Protein AF-A0A5B6VSG5-F1 (afdb_monomer_lite)

Foldseek 3Di:
DVLVVLVVVLQVVLPDDDDDDDDPDDDDPDPVSHPVSLVVVLVVLVCVLQPLVLQDDDLVVQPCRVVQVVVDPPLDARPVLVVVQVVQCVQVVHHDDSVCSRLSNLLSSLLVCLVPDDLVPDDSVNLSNLSNSQSNCVVVVSHGVSSVVSSVSSSSSNSSCVSVVVVPPDD

pLDDT: mean 79.69, std 22.35, range [28.72, 97.94]

Organism: NCBI:txid47621

Radius of gyration: 19.87 Å; chains: 1; bounding box: 56×29×55 Å

Structure (mmCIF, N/CA/C/O backbone):
data_AF-A0A5B6VSG5-F1
#
_entry.id   AF-A0A5B6VSG5-F1
#
loop_
_atom_site.group_PDB
_atom_site.id
_atom_site.type_symbol
_atom_site.label_atom_id
_atom_site.label_alt_id
_atom_site.label_comp_id
_atom_site.label_asym_id
_atom_site.label_entity_id
_atom_site.label_seq_id
_atom_site.pdbx_PDB_ins_code
_atom_site.Cartn_x
_atom_site.Cartn_y
_atom_site.Cartn_z
_atom_site.occupancy
_atom_site.B_iso_or_equiv
_atom_site.auth_seq_id
_atom_site.auth_comp_id
_atom_site.auth_asym_id
_atom_site.auth_atom_id
_atom_site.pdbx_PDB_model_num
ATOM 1 N N . MET A 1 1 ? -6.405 9.229 -18.692 1.00 37.41 1 MET A N 1
ATOM 2 C CA . MET A 1 1 ? -5.949 9.365 -20.096 1.00 37.41 1 MET A CA 1
ATOM 3 C C . MET A 1 1 ? -4.435 9.579 -20.203 1.00 37.41 1 MET A C 1
ATOM 5 O O . MET A 1 1 ? -3.809 8.868 -20.971 1.00 37.41 1 MET A O 1
ATOM 9 N N . GLN A 1 2 ? -3.830 10.438 -19.371 1.00 31.77 2 GLN A N 1
ATOM 10 C CA . GLN A 1 2 ? -2.386 10.760 -19.364 1.00 31.77 2 GLN A CA 1
ATOM 11 C C . GLN A 1 2 ? -1.417 9.553 -19.227 1.00 31.77 2 GLN A C 1
ATOM 13 O O . GLN A 1 2 ? -0.436 9.480 -19.953 1.00 31.77 2 GLN A O 1
ATOM 18 N N . LEU A 1 3 ? -1.709 8.538 -18.399 1.00 33.41 3 LEU A N 1
ATOM 19 C CA . LEU A 1 3 ? -0.809 7.372 -18.225 1.00 33.41 3 LEU A CA 1
ATOM 20 C C . LEU A 1 3 ? -0.711 6.433 -19.441 1.00 33.41 3 LEU A C 1
ATOM 22 O O . LEU A 1 3 ? 0.342 5.847 -19.680 1.00 33.41 3 LEU A O 1
ATOM 26 N N . ARG A 1 4 ? -1.788 6.290 -20.229 1.00 33.38 4 ARG A N 1
ATOM 27 C CA . ARG A 1 4 ? -1.746 5.498 -21.475 1.00 33.38 4 ARG A CA 1
ATOM 28 C C . ARG A 1 4 ? -0.888 6.191 -22.534 1.00 33.38 4 ARG A C 1
ATOM 30 O O . ARG A 1 4 ? -0.233 5.517 -23.318 1.00 33.38 4 ARG A O 1
ATOM 37 N N . VAL A 1 5 ? -0.865 7.525 -22.504 1.00 37.59 5 VAL A N 1
ATOM 38 C CA . VAL A 1 5 ? -0.043 8.358 -23.384 1.00 37.59 5 VAL A CA 1
ATOM 39 C C . VAL A 1 5 ? 1.436 8.225 -23.018 1.00 37.59 5 VAL A C 1
ATOM 41 O O . VAL A 1 5 ? 2.242 8.048 -23.918 1.00 37.59 5 VAL A O 1
ATOM 44 N N . SER A 1 6 ? 1.801 8.188 -21.730 1.00 42.59 6 SER A N 1
ATOM 45 C CA . SER A 1 6 ? 3.200 8.000 -21.303 1.00 42.59 6 SER A CA 1
ATOM 46 C C . SER A 1 6 ? 3.782 6.642 -21.704 1.00 42.59 6 SER A C 1
ATOM 48 O O . SER A 1 6 ? 4.914 6.588 -22.176 1.00 42.59 6 SER A O 1
ATOM 50 N N . LEU A 1 7 ? 3.009 5.554 -21.575 1.00 41.22 7 LEU A N 1
ATOM 51 C CA . LEU A 1 7 ? 3.447 4.230 -22.028 1.00 41.22 7 LEU A CA 1
ATOM 52 C C . LEU A 1 7 ? 3.552 4.183 -23.560 1.00 41.22 7 LEU A C 1
ATOM 54 O O . LEU A 1 7 ? 4.542 3.697 -24.092 1.00 41.22 7 LEU A O 1
ATOM 58 N N . ALA A 1 8 ? 2.569 4.748 -24.271 1.00 43.34 8 ALA A N 1
ATOM 59 C CA . ALA A 1 8 ? 2.593 4.853 -25.729 1.00 43.34 8 ALA A CA 1
ATOM 60 C C . ALA A 1 8 ? 3.755 5.721 -26.247 1.00 43.34 8 ALA A C 1
ATOM 62 O O . ALA A 1 8 ? 4.329 5.386 -27.276 1.00 43.34 8 ALA A O 1
ATOM 63 N N . LEU A 1 9 ? 4.140 6.789 -25.538 1.00 40.25 9 LEU A N 1
ATOM 64 C CA . LEU A 1 9 ? 5.314 7.605 -25.864 1.00 40.25 9 LEU A CA 1
ATOM 65 C C . LEU A 1 9 ? 6.622 6.845 -25.634 1.00 40.25 9 LEU A C 1
ATOM 67 O O . LEU A 1 9 ? 7.487 6.910 -26.497 1.00 40.25 9 LEU A O 1
ATOM 71 N N . LEU A 1 10 ? 6.730 6.081 -24.540 1.00 43.97 10 LEU A N 1
ATOM 72 C CA . LEU A 1 10 ? 7.844 5.153 -24.287 1.00 43.97 10 LEU A CA 1
ATOM 73 C C . LEU A 1 10 ? 7.996 4.113 -25.409 1.00 43.97 10 LEU A C 1
ATOM 75 O O . LEU A 1 10 ? 9.112 3.786 -25.805 1.00 43.97 10 LEU A O 1
ATOM 79 N N . PHE A 1 11 ? 6.875 3.623 -25.949 1.00 41.81 11 PHE A N 1
ATOM 80 C CA . PHE A 1 11 ? 6.881 2.719 -27.101 1.00 41.81 11 PHE A CA 1
ATOM 81 C C . PHE A 1 11 ? 7.234 3.431 -28.415 1.00 41.81 11 PHE A C 1
ATOM 83 O O . PHE A 1 11 ? 7.877 2.828 -29.265 1.00 41.81 11 PHE A O 1
ATOM 90 N N . LYS A 1 12 ? 6.864 4.708 -28.580 1.00 41.41 12 LYS A N 1
ATOM 91 C CA . LYS A 1 12 ? 7.132 5.486 -29.801 1.00 41.41 12 LYS A CA 1
ATOM 92 C C . LYS A 1 12 ? 8.587 5.964 -29.909 1.00 41.41 12 LYS A C 1
ATOM 94 O O . LYS A 1 12 ? 9.058 6.201 -31.013 1.00 41.41 12 LYS A O 1
ATOM 99 N N . THR A 1 13 ? 9.304 6.107 -28.792 1.00 39.84 13 THR A N 1
ATOM 100 C CA . THR A 1 13 ? 10.720 6.525 -28.776 1.00 39.84 13 THR A CA 1
ATOM 101 C C . THR A 1 13 ? 11.726 5.373 -28.883 1.00 39.84 13 THR A C 1
ATOM 103 O O . THR A 1 13 ? 12.890 5.639 -29.165 1.00 39.84 13 THR A O 1
ATOM 106 N N . CYS A 1 14 ? 11.316 4.107 -28.718 1.00 43.16 14 CYS A N 1
ATOM 107 C CA . CYS A 1 14 ? 12.212 2.943 -28.855 1.00 43.16 14 CYS A CA 1
ATOM 108 C C . CYS A 1 14 ? 12.575 2.574 -30.309 1.00 43.16 14 CYS A C 1
ATOM 110 O O . CYS A 1 14 ? 13.456 1.744 -30.513 1.00 43.16 14 CYS A O 1
ATOM 112 N N . GLU A 1 15 ? 11.944 3.178 -31.322 1.00 41.12 15 GLU A N 1
ATOM 113 C CA . GLU A 1 15 ? 12.208 2.874 -32.742 1.00 41.12 15 GLU A CA 1
ATOM 114 C C . GLU A 1 15 ? 13.452 3.569 -33.339 1.00 41.12 15 GLU A C 1
ATOM 116 O O . GLU A 1 15 ? 13.721 3.410 -34.528 1.00 41.12 15 GLU A O 1
ATOM 121 N N . GLN A 1 16 ? 14.256 4.309 -32.561 1.00 43.09 16 GLN A N 1
ATOM 122 C CA . GLN A 1 16 ? 15.483 4.941 -33.074 1.00 43.09 16 GLN A CA 1
ATOM 123 C C . GLN A 1 16 ? 16.769 4.292 -32.523 1.00 43.09 16 GLN A C 1
ATOM 125 O O . GLN A 1 16 ? 16.974 4.164 -31.320 1.00 43.09 16 GLN A O 1
ATOM 130 N N . GLN A 1 17 ? 17.597 3.855 -33.480 1.00 48.22 17 GLN A N 1
ATOM 131 C CA . GLN A 1 17 ? 18.809 3.019 -33.435 1.00 48.22 17 GLN A CA 1
ATOM 132 C C . GLN A 1 17 ? 19.959 3.562 -32.560 1.00 48.22 17 GLN A C 1
ATOM 134 O O . GLN A 1 17 ? 19.948 4.737 -32.235 1.00 48.22 17 GLN A O 1
ATOM 139 N N . TYR A 1 18 ? 20.972 2.728 -32.243 1.00 37.22 18 TYR A N 1
ATOM 140 C CA . TYR A 1 18 ? 22.399 2.905 -32.628 1.00 37.22 18 TYR A CA 1
ATOM 141 C C . TYR A 1 18 ? 23.263 1.687 -32.202 1.00 37.22 18 TYR A C 1
ATOM 143 O O . TYR A 1 18 ? 23.274 1.289 -31.039 1.00 37.22 18 TYR A O 1
ATOM 151 N N . LEU A 1 19 ? 24.021 1.118 -33.152 1.00 31.48 19 LEU A N 1
ATOM 152 C CA . LEU A 1 19 ? 25.120 0.159 -32.933 1.00 31.48 19 LEU A CA 1
ATOM 153 C C . LEU A 1 19 ? 26.388 0.912 -32.486 1.00 31.48 19 LEU A C 1
ATOM 155 O O . LEU A 1 19 ? 26.715 1.942 -33.072 1.00 31.48 19 LEU A O 1
ATOM 159 N N . ILE A 1 20 ? 27.133 0.392 -31.501 1.00 34.03 20 ILE A N 1
ATOM 160 C CA . ILE A 1 20 ? 28.449 0.926 -31.093 1.00 34.03 20 ILE A CA 1
ATOM 161 C C . ILE A 1 20 ? 29.498 -0.190 -31.207 1.00 34.03 20 ILE A C 1
ATOM 163 O O . ILE A 1 20 ? 29.315 -1.272 -30.651 1.00 34.03 20 ILE A O 1
ATOM 167 N N . TYR A 1 21 ? 30.592 0.072 -31.927 1.00 28.72 21 TYR A N 1
ATOM 168 C CA . TYR A 1 21 ? 31.715 -0.851 -32.141 1.00 28.72 21 TYR A CA 1
ATOM 169 C C . TYR A 1 21 ? 32.806 -0.653 -31.076 1.00 28.72 21 TYR A C 1
ATOM 171 O O . TYR A 1 21 ? 33.200 0.483 -30.816 1.00 28.72 21 TYR A O 1
ATOM 179 N N . THR A 1 22 ? 33.333 -1.738 -30.490 1.00 3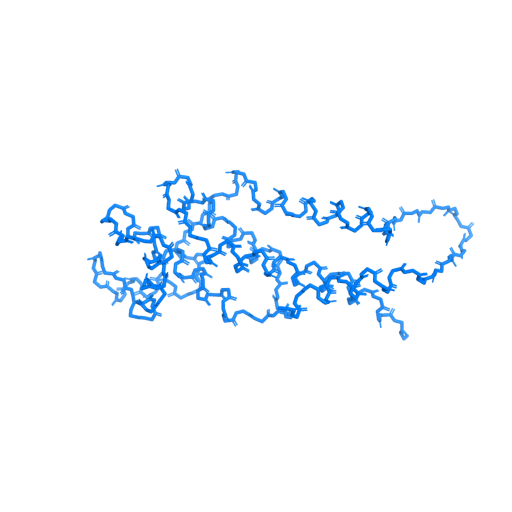6.91 22 THR A N 1
ATOM 180 C CA . THR A 1 22 ? 34.568 -1.701 -29.676 1.00 36.91 22 THR A CA 1
ATOM 181 C C . THR A 1 22 ? 35.474 -2.912 -29.959 1.00 36.91 22 THR A C 1
ATOM 183 O O . THR A 1 22 ? 34.969 -3.948 -30.396 1.00 36.91 22 THR A O 1
ATOM 186 N N . PRO A 1 23 ? 36.801 -2.814 -29.718 1.00 35.78 23 PRO A N 1
ATOM 187 C CA . PRO A 1 23 ? 37.791 -3.751 -30.270 1.00 35.78 23 PRO A CA 1
ATOM 188 C C . PRO A 1 23 ? 37.850 -5.147 -29.627 1.00 35.78 23 PRO A C 1
ATOM 190 O O . PRO A 1 23 ? 38.554 -6.005 -30.143 1.00 35.78 23 PRO A O 1
ATOM 193 N N . ASN A 1 24 ? 37.137 -5.399 -28.522 1.00 35.06 24 ASN A N 1
ATOM 194 C CA . ASN A 1 24 ? 37.339 -6.594 -27.682 1.00 35.06 24 ASN A CA 1
ATOM 195 C C . ASN A 1 24 ? 36.112 -7.524 -27.585 1.00 35.06 24 ASN A C 1
ATOM 197 O O . ASN A 1 24 ? 35.919 -8.209 -26.581 1.00 35.06 24 ASN A O 1
ATOM 201 N N . GLY A 1 25 ? 35.303 -7.586 -28.644 1.00 36.25 25 GLY A N 1
ATOM 202 C CA . GLY A 1 25 ? 34.215 -8.559 -28.772 1.00 36.25 25 GLY A CA 1
ATOM 203 C C . GLY A 1 25 ? 32.865 -8.097 -28.212 1.00 36.25 25 GLY A C 1
ATOM 204 O O . GLY A 1 25 ? 32.769 -7.224 -27.349 1.00 36.25 25 GLY A O 1
ATOM 205 N N . PHE A 1 26 ? 31.796 -8.689 -28.751 1.00 40.12 26 PHE A N 1
ATOM 206 C CA . PHE A 1 26 ? 30.406 -8.395 -28.399 1.00 40.12 26 PHE A CA 1
ATOM 207 C C . PHE A 1 26 ? 30.132 -8.718 -26.922 1.00 40.12 26 PHE A C 1
ATOM 209 O O . PHE A 1 26 ? 29.988 -9.879 -26.545 1.00 40.12 26 PHE A O 1
ATOM 216 N N . LYS A 1 27 ? 29.981 -7.690 -26.082 1.00 34.38 27 LYS A N 1
ATOM 217 C CA . LYS A 1 27 ? 29.230 -7.806 -24.828 1.00 34.38 27 LYS A CA 1
ATOM 218 C C . LYS A 1 27 ? 27.901 -7.095 -24.991 1.00 34.38 27 LYS A C 1
ATOM 220 O O . LYS A 1 27 ? 27.827 -5.871 -24.940 1.00 34.38 27 LYS A O 1
ATOM 225 N N . PHE A 1 28 ? 26.841 -7.875 -25.143 1.00 37.09 28 PHE A N 1
ATOM 226 C CA . PHE A 1 28 ? 25.507 -7.364 -24.909 1.00 37.09 28 PHE A CA 1
ATOM 227 C C . PHE A 1 28 ? 25.231 -7.366 -23.402 1.00 37.09 28 PHE A C 1
ATOM 229 O O . PHE A 1 28 ? 24.951 -8.406 -22.818 1.00 37.09 28 PHE A O 1
ATOM 236 N N . ALA A 1 29 ? 25.218 -6.195 -22.772 1.00 46.03 29 ALA A N 1
ATOM 237 C CA . ALA A 1 29 ? 24.152 -5.949 -21.809 1.00 46.03 29 ALA A CA 1
ATOM 238 C C . ALA A 1 29 ? 22.952 -5.512 -22.657 1.00 46.03 29 ALA A C 1
ATOM 240 O O . ALA A 1 29 ? 22.765 -4.322 -22.902 1.00 46.03 29 ALA A O 1
ATOM 241 N N . THR A 1 30 ? 22.227 -6.476 -23.240 1.00 43.22 30 THR A N 1
ATOM 242 C CA . THR A 1 30 ? 21.067 -6.190 -24.091 1.00 43.22 30 THR A CA 1
ATOM 243 C C . THR A 1 30 ? 20.024 -5.485 -23.238 1.00 43.22 30 THR A C 1
ATOM 245 O O . THR A 1 30 ? 19.206 -6.117 -22.565 1.00 43.22 30 THR A O 1
ATOM 248 N N . ASN A 1 31 ? 19.983 -4.159 -23.297 1.00 57.72 31 ASN A N 1
ATOM 249 C CA . ASN A 1 31 ? 18.702 -3.511 -23.154 1.00 57.72 31 ASN A CA 1
ATOM 250 C C . ASN A 1 31 ? 17.927 -3.877 -24.413 1.00 57.72 31 ASN A C 1
ATOM 252 O O . ASN A 1 31 ? 18.037 -3.193 -25.419 1.00 57.72 31 ASN A O 1
ATOM 256 N N . ASP A 1 32 ? 17.215 -5.003 -24.375 1.00 61.31 32 ASP A N 1
ATOM 257 C CA . ASP A 1 32 ? 16.219 -5.286 -25.394 1.00 61.31 32 ASP A CA 1
ATOM 258 C C . ASP A 1 32 ? 15.157 -4.184 -25.278 1.00 61.31 32 ASP A C 1
ATOM 260 O O . ASP A 1 32 ? 14.413 -4.120 -24.292 1.00 61.31 32 ASP A O 1
ATOM 264 N N . LEU A 1 33 ? 15.250 -3.223 -26.198 1.00 67.81 33 LEU A N 1
ATOM 265 C CA . LEU A 1 33 ? 14.371 -2.064 -26.329 1.00 67.81 33 LEU A CA 1
ATOM 266 C C . LEU A 1 33 ? 13.202 -2.372 -27.273 1.00 67.81 33 LEU A C 1
ATOM 268 O O . LEU A 1 33 ? 12.386 -1.492 -27.534 1.00 67.81 33 LEU A O 1
ATOM 272 N N . THR A 1 34 ? 13.087 -3.612 -27.771 1.00 75.62 34 THR A N 1
ATOM 273 C CA . THR A 1 34 ? 11.873 -4.041 -28.464 1.00 75.62 34 THR A CA 1
ATOM 274 C C . THR A 1 34 ? 10.675 -3.923 -27.529 1.00 75.62 34 THR A C 1
ATOM 276 O O . THR A 1 34 ? 10.787 -3.958 -26.295 1.00 75.62 34 THR A O 1
ATOM 279 N N . ARG A 1 35 ? 9.488 -3.791 -28.121 1.00 74.12 35 ARG A N 1
ATOM 280 C CA . ARG A 1 35 ? 8.231 -3.752 -27.373 1.00 74.12 35 ARG A CA 1
ATOM 281 C C . ARG A 1 35 ? 8.110 -4.967 -26.451 1.00 74.12 35 ARG A C 1
ATOM 283 O O . ARG A 1 35 ? 7.701 -4.825 -25.299 1.00 74.12 35 ARG A O 1
ATOM 290 N N . GLU A 1 36 ? 8.478 -6.136 -26.955 1.00 80.19 36 GLU A N 1
ATOM 291 C CA . GLU A 1 36 ? 8.461 -7.417 -26.259 1.00 80.19 36 GLU A CA 1
ATOM 292 C C . GLU A 1 36 ? 9.474 -7.432 -25.105 1.00 80.19 36 GLU A C 1
ATOM 294 O O . GLU A 1 36 ? 9.120 -7.798 -23.981 1.00 80.19 36 GLU A O 1
ATOM 299 N N . GLY A 1 37 ? 10.698 -6.950 -25.340 1.00 79.94 37 GLY A N 1
ATOM 300 C CA . GLY A 1 37 ? 11.743 -6.833 -24.323 1.00 79.94 37 GLY A CA 1
ATOM 301 C C . GLY A 1 37 ? 11.353 -5.919 -23.159 1.00 79.94 37 GLY A C 1
ATOM 302 O O . GLY A 1 37 ? 11.488 -6.289 -21.989 1.00 79.94 37 GLY A O 1
ATOM 303 N N . VAL A 1 38 ? 10.792 -4.743 -23.457 1.00 81.81 38 VAL A N 1
ATOM 304 C CA . VAL A 1 38 ? 10.303 -3.786 -22.447 1.00 81.81 38 VAL A CA 1
ATOM 305 C C . VAL A 1 38 ? 9.144 -4.379 -21.639 1.00 81.81 38 VAL A C 1
ATOM 307 O O . VAL A 1 38 ? 9.124 -4.270 -20.411 1.00 81.81 38 VAL A O 1
ATOM 310 N N . GLN A 1 39 ? 8.199 -5.052 -22.301 1.00 82.88 39 GLN A N 1
ATOM 311 C CA . GLN A 1 39 ? 7.088 -5.726 -21.622 1.00 82.88 39 GLN A CA 1
ATOM 312 C C . GLN A 1 39 ? 7.564 -6.865 -20.719 1.00 82.88 39 GLN A C 1
ATOM 314 O O . GLN A 1 39 ? 7.065 -7.001 -19.603 1.00 82.88 39 GLN A O 1
ATOM 319 N N . SER A 1 40 ? 8.529 -7.663 -21.178 1.00 87.12 40 SER A N 1
ATOM 320 C CA . SER A 1 40 ? 9.118 -8.748 -20.392 1.00 87.12 40 SER A CA 1
ATOM 321 C C . SER A 1 40 ? 9.766 -8.215 -19.111 1.00 87.12 40 SER A C 1
ATOM 323 O O . SER A 1 40 ? 9.455 -8.680 -18.015 1.00 87.12 40 SER A O 1
ATOM 325 N N . LYS A 1 41 ? 10.568 -7.147 -19.211 1.00 86.94 41 LYS A N 1
ATOM 326 C CA . LYS A 1 41 ? 11.187 -6.489 -18.046 1.00 86.94 41 LYS A CA 1
ATOM 327 C C . LYS A 1 41 ? 10.161 -5.953 -17.053 1.00 86.94 41 LYS A C 1
ATOM 329 O O . LYS A 1 41 ? 10.332 -6.121 -15.847 1.00 86.94 41 LYS A O 1
ATOM 334 N N . PHE A 1 42 ? 9.097 -5.319 -17.547 1.00 88.38 42 PHE A N 1
ATOM 335 C CA . PHE A 1 42 ? 8.022 -4.841 -16.682 1.00 88.38 42 PHE A CA 1
ATOM 336 C C . PHE A 1 42 ? 7.339 -6.002 -15.951 1.00 88.38 42 PHE A C 1
ATOM 338 O O . PHE A 1 42 ? 7.159 -5.925 -14.740 1.00 88.38 42 PHE A O 1
ATOM 345 N N . ARG A 1 43 ? 7.024 -7.100 -16.654 1.00 90.81 43 ARG A N 1
ATOM 346 C CA . ARG A 1 43 ? 6.424 -8.302 -16.049 1.00 90.81 43 ARG A CA 1
ATOM 347 C C . ARG A 1 43 ? 7.309 -8.916 -14.969 1.00 90.81 43 ARG A C 1
ATOM 349 O O . ARG A 1 43 ? 6.786 -9.353 -13.955 1.00 90.81 43 ARG A O 1
ATOM 356 N N . VAL A 1 44 ? 8.631 -8.934 -15.155 1.00 93.12 44 VAL A N 1
ATOM 357 C CA . VAL A 1 44 ? 9.562 -9.412 -14.119 1.00 93.12 44 VAL A CA 1
ATOM 358 C C . VAL A 1 44 ? 9.438 -8.572 -12.846 1.00 93.12 44 VAL A C 1
ATOM 360 O O . VAL A 1 44 ? 9.309 -9.139 -11.765 1.00 93.12 44 VAL A O 1
ATOM 363 N N . LEU A 1 45 ? 9.419 -7.241 -12.964 1.00 93.12 45 LEU A N 1
ATOM 364 C CA . LEU A 1 45 ? 9.240 -6.355 -11.807 1.00 93.12 45 LEU A CA 1
ATOM 365 C C . LEU A 1 45 ? 7.853 -6.501 -11.177 1.00 93.12 45 LEU A C 1
ATOM 367 O O . LEU A 1 45 ? 7.743 -6.544 -9.957 1.00 93.12 45 LEU A O 1
ATOM 371 N N . GLU A 1 46 ? 6.803 -6.603 -11.993 1.00 93.50 46 GLU A N 1
ATOM 372 C CA . GLU A 1 46 ? 5.435 -6.826 -11.518 1.00 93.50 46 GLU A CA 1
ATOM 373 C C . GLU A 1 46 ? 5.357 -8.132 -10.708 1.00 93.50 46 GLU A C 1
ATOM 375 O O . GLU A 1 46 ? 4.907 -8.117 -9.566 1.00 93.50 46 GLU A O 1
ATOM 380 N N . ASN A 1 47 ? 5.904 -9.231 -11.233 1.00 94.38 47 ASN A N 1
ATOM 381 C CA . ASN A 1 47 ? 5.937 -10.522 -10.542 1.00 94.38 47 ASN A CA 1
ATOM 382 C C . ASN A 1 47 ? 6.729 -10.476 -9.230 1.00 94.38 47 ASN A C 1
ATOM 384 O O . ASN A 1 47 ? 6.320 -11.097 -8.258 1.00 94.38 47 ASN A O 1
ATOM 388 N N . GLN A 1 48 ? 7.848 -9.749 -9.184 1.00 94.06 48 GLN A N 1
ATOM 389 C CA . GLN A 1 48 ? 8.621 -9.585 -7.950 1.00 94.06 48 GLN A CA 1
ATOM 390 C C . GLN A 1 48 ? 7.875 -8.753 -6.902 1.00 94.06 48 GLN A C 1
ATOM 392 O O . GLN A 1 48 ? 7.981 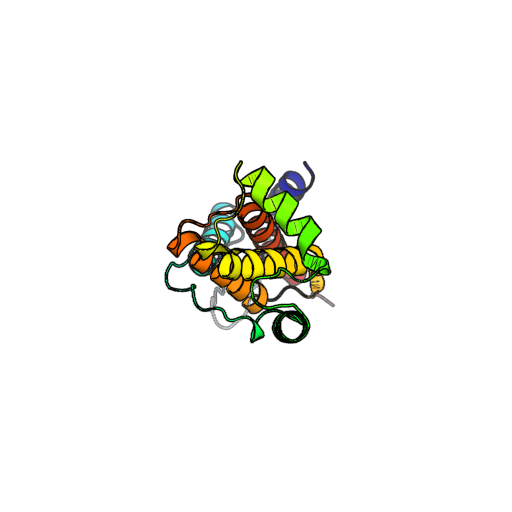-9.031 -5.711 1.00 94.06 48 GLN A O 1
ATOM 397 N N . LEU A 1 49 ? 7.138 -7.724 -7.330 1.00 94.44 49 LEU A N 1
ATOM 398 C CA . LEU A 1 49 ? 6.389 -6.851 -6.428 1.00 94.44 49 LEU A CA 1
ATOM 399 C C . LEU A 1 49 ? 5.217 -7.586 -5.766 1.00 94.44 49 LEU A C 1
ATOM 401 O O . LEU A 1 49 ? 4.994 -7.439 -4.563 1.00 94.44 49 LEU A O 1
ATOM 405 N N . TYR A 1 50 ? 4.497 -8.373 -6.568 1.00 91.94 50 TYR A N 1
ATOM 406 C CA . TYR A 1 50 ? 3.313 -9.140 -6.172 1.00 91.94 50 TYR A CA 1
ATOM 407 C C . TYR A 1 50 ? 3.636 -10.587 -5.770 1.00 91.94 50 TYR A C 1
ATOM 409 O O . TYR A 1 50 ? 2.743 -11.432 -5.707 1.00 91.94 50 TYR A O 1
ATOM 417 N N . ASP A 1 51 ? 4.907 -10.895 -5.504 1.00 93.69 51 ASP A N 1
ATOM 418 C CA . ASP A 1 51 ? 5.289 -12.205 -4.990 1.00 93.69 51 ASP A CA 1
ATOM 419 C C . ASP A 1 51 ? 4.603 -12.463 -3.641 1.00 93.69 51 ASP A C 1
ATOM 421 O O . ASP A 1 51 ? 4.637 -11.623 -2.742 1.00 93.69 51 ASP A O 1
ATOM 425 N N . LYS A 1 52 ? 3.994 -13.642 -3.475 1.00 87.75 52 LYS A N 1
ATOM 426 C CA . LYS A 1 52 ? 3.243 -13.982 -2.254 1.00 87.75 52 LYS A CA 1
ATOM 427 C C . LYS A 1 52 ? 4.123 -14.066 -1.003 1.00 87.75 52 LYS A C 1
ATOM 429 O O . LYS A 1 52 ? 3.591 -14.007 0.101 1.00 87.75 52 LYS A O 1
ATOM 434 N N . GLY A 1 53 ? 5.438 -14.228 -1.157 1.00 90.88 53 GLY A N 1
ATOM 435 C CA . GLY A 1 53 ? 6.405 -14.178 -0.062 1.00 90.88 53 GLY A CA 1
ATOM 436 C C . GLY A 1 53 ? 6.777 -12.755 0.365 1.00 90.88 53 GLY A C 1
ATOM 437 O O . GLY A 1 53 ? 7.388 -12.576 1.419 1.00 90.88 53 GLY A O 1
ATOM 438 N N . ASN A 1 54 ? 6.402 -11.737 -0.414 1.00 92.69 54 ASN A N 1
ATOM 439 C CA . ASN A 1 54 ? 6.516 -10.335 -0.034 1.00 92.69 54 ASN A CA 1
ATOM 440 C C . ASN A 1 54 ? 5.282 -9.933 0.788 1.00 92.69 54 ASN A C 1
ATOM 442 O O . ASN A 1 54 ? 4.396 -9.279 0.258 1.00 92.69 54 ASN A O 1
ATOM 446 N N . ASP A 1 55 ? 5.181 -10.365 2.048 1.00 93.12 55 ASP A N 1
ATOM 447 C CA . ASP A 1 55 ? 4.040 -10.078 2.943 1.00 93.12 55 ASP A CA 1
ATOM 448 C C . ASP A 1 55 ? 4.466 -9.583 4.338 1.00 93.12 55 ASP A C 1
ATOM 450 O O . ASP A 1 55 ? 3.653 -9.488 5.258 1.00 93.12 55 ASP A O 1
ATOM 454 N N . LYS A 1 56 ? 5.754 -9.272 4.515 1.00 93.31 56 LYS A N 1
ATOM 455 C CA . LYS A 1 56 ? 6.314 -8.833 5.795 1.00 93.31 56 LYS A CA 1
ATOM 456 C C . LYS A 1 56 ? 6.350 -7.314 5.865 1.00 93.31 56 LYS A C 1
ATOM 458 O O . LYS A 1 56 ? 7.143 -6.685 5.169 1.00 93.31 56 LYS A O 1
ATOM 463 N N . VAL A 1 57 ? 5.515 -6.749 6.730 1.00 94.12 57 VAL A N 1
ATOM 464 C CA . VAL A 1 57 ? 5.526 -5.325 7.061 1.00 94.12 57 VAL A CA 1
ATOM 465 C C . VAL A 1 57 ? 5.045 -5.110 8.493 1.00 94.12 57 VAL A C 1
ATOM 467 O O . VAL A 1 57 ? 4.144 -5.798 8.974 1.00 94.12 57 VAL A O 1
ATOM 470 N N . GLU A 1 58 ? 5.635 -4.135 9.169 1.00 91.31 58 GLU A N 1
ATOM 471 C CA . GLU A 1 58 ? 5.250 -3.678 10.498 1.00 91.31 58 GLU A CA 1
ATOM 472 C C . GLU A 1 58 ? 4.975 -2.167 10.495 1.00 91.31 58 GLU A C 1
ATOM 474 O O . GLU A 1 58 ? 5.331 -1.432 9.572 1.00 91.31 58 GLU A O 1
ATOM 479 N N . SER A 1 59 ? 4.355 -1.660 11.563 1.00 90.56 59 SER A N 1
ATOM 480 C CA . SER A 1 59 ? 4.047 -0.229 11.689 1.00 90.56 59 SER A CA 1
ATOM 481 C C . SER A 1 59 ? 5.288 0.671 11.669 1.00 90.56 59 SER A C 1
ATOM 483 O O . SER A 1 59 ? 5.197 1.807 11.210 1.00 90.56 59 SER A O 1
ATOM 485 N N . LYS A 1 60 ? 6.443 0.168 12.121 1.00 93.25 60 LYS A N 1
ATOM 486 C CA . LYS A 1 60 ? 7.734 0.879 12.110 1.00 93.25 60 LYS A CA 1
ATOM 487 C C . LYS A 1 60 ? 8.298 1.102 10.702 1.00 93.25 60 LYS A C 1
ATOM 489 O O . LYS A 1 60 ? 9.091 2.015 10.500 1.00 93.25 60 LYS A O 1
ATOM 494 N N . ASP A 1 61 ? 7.875 0.290 9.733 1.00 93.88 61 ASP A N 1
ATOM 495 C CA . ASP A 1 61 ? 8.336 0.395 8.345 1.00 93.88 61 ASP A CA 1
ATOM 496 C C . ASP A 1 61 ? 7.621 1.538 7.600 1.00 93.88 61 ASP A C 1
ATOM 498 O O . ASP A 1 61 ? 8.071 2.008 6.549 1.00 93.88 61 ASP A O 1
ATOM 502 N N . LEU A 1 62 ? 6.492 2.006 8.145 1.00 92.94 62 LEU A N 1
ATOM 503 C CA . LEU A 1 62 ? 5.669 3.069 7.584 1.00 92.94 62 LEU A CA 1
ATOM 504 C C . LEU A 1 62 ? 5.963 4.397 8.305 1.00 92.94 62 LEU A C 1
ATOM 506 O O . LEU A 1 62 ? 5.753 4.499 9.518 1.00 92.94 62 LEU A O 1
ATOM 510 N N . PRO A 1 63 ? 6.429 5.435 7.583 1.00 91.19 63 PRO A N 1
ATOM 511 C CA . PRO A 1 63 ? 6.866 6.685 8.193 1.00 91.19 63 PRO A CA 1
ATOM 512 C C . PRO A 1 63 ? 5.814 7.310 9.115 1.00 91.19 63 PRO A C 1
ATOM 514 O O . PRO A 1 63 ? 4.678 7.561 8.715 1.00 91.19 63 PRO A O 1
ATOM 517 N N . GLY A 1 64 ? 6.208 7.568 10.365 1.00 91.69 64 GLY A N 1
ATOM 518 C CA . GLY A 1 64 ? 5.379 8.242 11.368 1.00 91.69 64 GLY A CA 1
ATOM 519 C C . GLY A 1 64 ? 4.223 7.413 11.940 1.00 91.69 64 GLY A C 1
ATOM 520 O O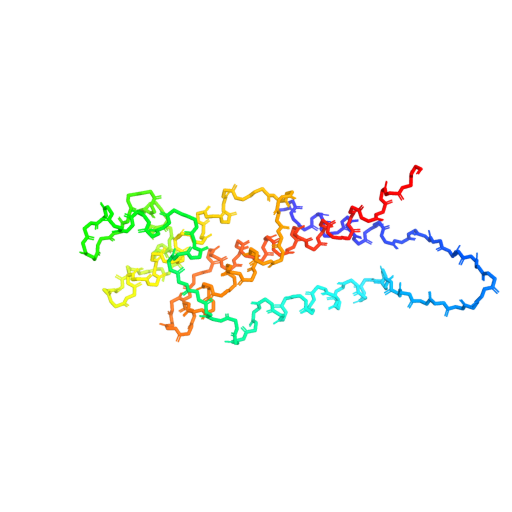 . GLY A 1 64 ? 3.595 7.862 12.900 1.00 91.69 64 GLY A O 1
ATOM 521 N N . LEU A 1 65 ? 3.952 6.210 11.420 1.00 94.75 65 LEU A N 1
ATOM 522 C CA . LEU A 1 65 ? 2.792 5.422 11.837 1.00 94.75 65 LEU A CA 1
ATOM 523 C C . LEU A 1 65 ? 2.927 4.915 13.276 1.00 94.75 65 LEU A C 1
ATOM 525 O O . LEU A 1 65 ? 1.997 5.059 14.064 1.00 94.75 65 LEU A O 1
ATOM 529 N N . GLU A 1 66 ? 4.082 4.357 13.641 1.00 94.06 66 GLU A N 1
ATOM 530 C CA . GLU A 1 66 ? 4.320 3.862 15.002 1.00 94.06 66 GLU A CA 1
ATOM 531 C C . GLU A 1 66 ? 4.124 4.971 16.052 1.00 94.06 66 GLU A C 1
ATOM 533 O O . GLU A 1 66 ? 3.465 4.769 17.072 1.00 94.06 66 GLU A O 1
ATOM 538 N N . GLN A 1 67 ? 4.641 6.173 15.778 1.00 94.12 67 GLN A N 1
ATOM 539 C CA . GLN A 1 67 ? 4.490 7.323 16.670 1.00 94.12 67 GLN A CA 1
ATOM 540 C C . GLN A 1 67 ? 3.040 7.813 16.742 1.00 94.12 67 GLN A C 1
ATOM 542 O O . GLN A 1 67 ? 2.566 8.167 17.820 1.00 94.12 67 GLN A O 1
ATOM 547 N N . ALA A 1 68 ? 2.323 7.821 15.617 1.00 93.94 68 ALA A N 1
ATOM 548 C CA . ALA A 1 68 ? 0.915 8.193 15.603 1.00 93.94 68 ALA A CA 1
ATOM 549 C C . ALA A 1 68 ? 0.058 7.204 16.401 1.00 93.94 68 ALA A C 1
ATOM 551 O O . ALA A 1 68 ? -0.829 7.627 17.139 1.00 93.94 68 ALA A O 1
ATOM 552 N N . LEU A 1 69 ? 0.355 5.905 16.311 1.00 93.19 69 LEU A N 1
ATOM 553 C CA . LEU A 1 69 ? -0.339 4.865 17.069 1.00 93.19 69 LEU A CA 1
ATOM 554 C C . LEU A 1 69 ? -0.102 4.977 18.576 1.00 93.19 69 LEU A C 1
ATOM 556 O O . LEU A 1 69 ? -1.045 4.797 19.335 1.00 93.19 69 LEU A O 1
ATOM 560 N N . LYS A 1 70 ? 1.105 5.355 19.018 1.00 92.44 70 LYS A N 1
ATOM 561 C CA . LYS A 1 70 ? 1.383 5.639 20.442 1.00 92.44 70 LYS A CA 1
ATOM 562 C C . LYS A 1 70 ? 0.521 6.775 21.002 1.00 92.44 70 LYS A C 1
ATOM 564 O O . LYS A 1 70 ? 0.217 6.779 22.189 1.00 92.44 70 LYS A O 1
ATOM 569 N N . ASN A 1 71 ? 0.134 7.721 20.147 1.00 91.56 71 ASN A N 1
ATOM 570 C CA . ASN A 1 71 ? -0.674 8.887 20.507 1.00 91.56 71 ASN A CA 1
ATOM 571 C C . ASN A 1 71 ? -2.176 8.691 20.233 1.00 91.56 71 ASN A C 1
ATOM 573 O O . ASN A 1 71 ? -2.961 9.607 20.466 1.00 91.56 71 ASN A O 1
ATOM 577 N N . THR A 1 72 ? -2.572 7.534 19.702 1.00 90.19 72 THR A N 1
ATOM 578 C CA . THR A 1 72 ? -3.959 7.206 19.358 1.00 90.19 72 THR A CA 1
ATOM 579 C C . THR A 1 72 ? -4.515 6.250 20.410 1.00 90.19 72 THR A C 1
ATOM 581 O O . THR A 1 72 ? -3.793 5.379 20.897 1.00 90.19 72 THR A O 1
ATOM 584 N N . ALA A 1 73 ? -5.787 6.403 20.787 1.00 89.25 73 ALA A N 1
ATOM 585 C CA . ALA A 1 73 ? -6.402 5.485 21.738 1.00 89.25 73 ALA A CA 1
ATOM 586 C C . ALA A 1 73 ? -6.428 4.051 21.179 1.00 89.25 73 ALA A C 1
ATOM 588 O O . ALA A 1 73 ? -6.460 3.825 19.967 1.00 89.25 73 ALA A O 1
ATOM 589 N N . TRP A 1 74 ? -6.387 3.059 22.069 1.00 79.19 74 TRP A N 1
ATOM 590 C CA . TRP A 1 74 ? -6.332 1.660 21.655 1.00 79.19 74 TRP A CA 1
ATOM 591 C C . TRP A 1 74 ? -7.569 1.277 20.832 1.00 79.19 74 TRP A C 1
ATOM 593 O O . TRP A 1 74 ? -8.699 1.494 21.261 1.00 79.19 74 TRP A O 1
ATOM 603 N N . GLY A 1 75 ? -7.344 0.707 19.645 1.00 77.12 75 GLY A N 1
ATOM 604 C CA . GLY A 1 75 ? -8.408 0.351 18.701 1.00 77.12 75 GLY A CA 1
ATOM 605 C C . GLY A 1 75 ? -8.914 1.509 17.833 1.00 77.12 75 GLY A C 1
ATOM 606 O O . GLY A 1 75 ? -9.726 1.272 16.941 1.00 77.12 75 GLY A O 1
ATOM 607 N N . GLU A 1 76 ? -8.426 2.735 18.036 1.00 87.81 76 GLU A N 1
ATOM 608 C CA . GLU A 1 76 ? -8.766 3.875 17.187 1.00 87.81 76 GLU A CA 1
ATOM 609 C C . GLU A 1 76 ? -7.804 4.039 16.006 1.00 87.81 76 GLU A C 1
ATOM 611 O O . GLU A 1 76 ? -6.673 3.546 15.985 1.00 87.81 76 GLU A O 1
ATOM 616 N N . ILE A 1 77 ? -8.275 4.768 14.995 1.00 91.06 77 ILE A N 1
ATOM 617 C CA . ILE A 1 77 ? -7.502 5.093 13.801 1.00 91.06 77 ILE A CA 1
ATOM 618 C C . ILE A 1 77 ? -6.939 6.510 13.954 1.00 91.06 77 ILE A C 1
ATOM 620 O O . ILE A 1 77 ? -7.719 7.429 14.227 1.00 91.06 77 ILE A O 1
ATOM 624 N N . PRO A 1 78 ? -5.628 6.722 13.718 1.00 93.88 78 PRO A N 1
ATOM 625 C CA . PRO A 1 78 ? -5.033 8.052 13.759 1.00 93.88 78 PRO A CA 1
ATOM 626 C C . PRO A 1 78 ? -5.793 9.064 12.891 1.00 93.88 78 PRO A C 1
ATOM 628 O O . PRO A 1 78 ? -6.143 8.769 11.746 1.00 93.88 78 PRO A O 1
ATOM 631 N N . GLU A 1 79 ? -6.000 10.280 13.408 1.00 94.06 79 GLU A N 1
ATOM 632 C CA . GLU A 1 79 ? -6.854 11.308 12.784 1.00 94.06 79 GLU A CA 1
ATOM 633 C C . GLU A 1 79 ? -6.503 11.562 11.308 1.00 94.06 79 GLU A C 1
ATOM 635 O O . GLU A 1 79 ? -7.375 11.579 10.438 1.00 94.06 79 GLU A O 1
ATOM 640 N N . TYR A 1 80 ? -5.208 11.660 10.994 1.00 94.25 80 TYR A N 1
ATOM 641 C CA . TYR A 1 80 ? -4.724 11.931 9.637 1.00 94.25 80 TYR A CA 1
ATOM 642 C C . TYR A 1 80 ? -5.051 10.823 8.614 1.00 94.25 80 TYR A C 1
ATOM 644 O O . TYR A 1 80 ? -4.969 11.061 7.407 1.00 94.25 80 TYR A O 1
ATOM 652 N N . LEU A 1 81 ? -5.434 9.624 9.071 1.00 95.75 81 LEU A N 1
ATOM 653 C CA . LEU A 1 81 ? -5.808 8.485 8.228 1.00 95.75 81 LEU A CA 1
ATOM 654 C C . LEU A 1 81 ? -7.325 8.336 8.044 1.00 95.75 81 LEU A C 1
ATOM 656 O O . LEU A 1 81 ? -7.745 7.611 7.140 1.00 95.75 81 LEU A O 1
ATOM 660 N N . LYS A 1 82 ? -8.161 9.033 8.829 1.00 95.12 82 LYS A N 1
ATOM 661 C CA . LYS A 1 82 ? -9.630 8.877 8.791 1.00 95.12 82 LYS A CA 1
ATOM 662 C C . LYS A 1 82 ? -10.235 9.150 7.411 1.00 95.12 82 LYS A C 1
ATOM 664 O O . LYS A 1 82 ? -11.143 8.448 6.975 1.00 95.12 82 LYS A O 1
ATOM 669 N N . SER A 1 83 ? -9.700 10.117 6.667 1.00 95.94 83 SER A N 1
ATOM 670 C CA . SER A 1 83 ? -10.167 10.387 5.297 1.00 95.94 83 SER A CA 1
ATOM 671 C C . SER A 1 83 ? -9.898 9.223 4.331 1.00 95.94 83 SER A C 1
ATOM 673 O O . SER A 1 83 ? -10.689 8.966 3.422 1.00 95.94 83 SER A O 1
ATOM 675 N N . ILE A 1 84 ? -8.804 8.483 4.536 1.00 96.69 84 ILE A N 1
ATOM 676 C CA . ILE A 1 84 ? -8.447 7.316 3.725 1.00 96.69 84 ILE A CA 1
ATOM 677 C C . ILE A 1 84 ? -9.297 6.110 4.126 1.00 96.69 84 ILE A C 1
ATOM 679 O O . ILE A 1 84 ? -9.737 5.379 3.245 1.00 96.69 84 ILE A O 1
ATOM 683 N N . VAL A 1 85 ? -9.611 5.945 5.414 1.00 96.06 85 VAL A N 1
ATOM 684 C CA . VAL A 1 85 ? -10.561 4.928 5.904 1.00 96.06 85 VAL A CA 1
ATOM 685 C C . VAL A 1 85 ? -11.881 5.000 5.149 1.00 96.06 85 VAL A C 1
ATOM 687 O O . VAL A 1 85 ? -12.292 4.004 4.560 1.00 96.06 85 VAL A O 1
ATOM 690 N N . ILE A 1 86 ? -12.478 6.192 5.073 1.00 95.62 86 ILE A N 1
ATOM 691 C CA . ILE A 1 86 ? -13.739 6.420 4.353 1.00 95.62 86 ILE A CA 1
ATOM 692 C C . ILE A 1 86 ? -13.600 6.018 2.877 1.00 95.62 86 ILE A C 1
ATOM 694 O O . ILE A 1 86 ? -14.498 5.406 2.296 1.00 95.62 86 ILE A O 1
ATOM 698 N N . GLN A 1 87 ? -12.459 6.334 2.254 1.00 96.25 87 GLN A N 1
ATOM 699 C CA . GLN A 1 87 ? -12.183 5.943 0.873 1.00 96.25 87 GLN A CA 1
ATOM 700 C C . GLN A 1 87 ? -12.102 4.417 0.709 1.00 96.25 87 GLN A C 1
ATOM 702 O O . GLN A 1 87 ? -12.643 3.891 -0.264 1.00 96.25 87 GLN A O 1
ATOM 707 N N . ILE A 1 88 ? -11.446 3.718 1.638 1.00 95.06 88 ILE A N 1
ATOM 708 C CA . ILE A 1 88 ? -11.316 2.256 1.625 1.00 95.06 88 ILE A CA 1
ATOM 709 C C . ILE A 1 88 ? -12.678 1.592 1.811 1.00 95.06 88 ILE A C 1
ATOM 711 O O . ILE A 1 88 ? -13.029 0.705 1.041 1.00 95.06 88 ILE A O 1
ATOM 715 N N . GLU A 1 89 ? -13.462 2.012 2.799 1.00 95.62 89 GLU A N 1
ATOM 716 C CA . GLU A 1 89 ? -14.774 1.415 3.072 1.00 95.62 89 GLU A CA 1
ATOM 717 C C . GLU A 1 89 ? -15.735 1.613 1.901 1.00 95.62 89 GLU A C 1
ATOM 719 O O . GLU A 1 89 ? -16.436 0.682 1.503 1.00 95.62 89 GLU A O 1
ATOM 724 N N . LYS A 1 90 ? -15.696 2.793 1.269 1.00 95.31 90 LYS A N 1
ATOM 725 C CA . LYS A 1 90 ? -16.435 3.057 0.033 1.00 95.31 90 LYS A CA 1
ATOM 726 C C . LYS A 1 90 ? -15.980 2.157 -1.117 1.00 95.31 90 LYS A C 1
ATOM 728 O O . LYS A 1 90 ? -16.820 1.657 -1.857 1.00 95.31 90 LYS A O 1
ATOM 733 N N . ASP A 1 91 ? -14.674 1.954 -1.284 1.00 93.81 91 ASP A N 1
ATOM 734 C CA . ASP A 1 91 ? -14.131 1.079 -2.330 1.00 93.81 91 ASP A CA 1
ATOM 735 C C . ASP A 1 91 ? -14.492 -0.396 -2.099 1.00 93.81 91 ASP A C 1
ATOM 737 O O . ASP A 1 91 ? -14.800 -1.108 -3.055 1.00 93.81 91 ASP A O 1
ATOM 741 N N . ARG A 1 92 ? -14.520 -0.828 -0.833 1.00 93.75 92 ARG A N 1
ATOM 742 C CA . ARG A 1 92 ? -14.910 -2.183 -0.416 1.00 93.75 92 ARG A CA 1
ATOM 743 C C . ARG A 1 92 ? -16.425 -2.395 -0.364 1.00 93.75 92 ARG A C 1
ATOM 745 O O . ARG A 1 92 ? -16.863 -3.541 -0.305 1.00 93.75 92 ARG A O 1
ATOM 752 N N . GLY A 1 93 ? -17.216 -1.323 -0.349 1.00 94.88 93 GLY A N 1
ATOM 753 C CA . GLY A 1 93 ? -18.674 -1.369 -0.208 1.00 94.88 93 GLY A CA 1
ATOM 754 C C . GLY A 1 93 ? -19.160 -1.794 1.182 1.00 94.88 93 GLY A C 1
ATOM 755 O O . GLY A 1 93 ? -20.321 -2.168 1.327 1.00 94.88 93 GLY A O 1
ATOM 756 N N . LYS A 1 94 ? -18.284 -1.777 2.193 1.00 93.62 94 LYS A N 1
ATOM 757 C CA . LYS A 1 94 ? -18.598 -2.165 3.573 1.00 93.62 94 LYS A CA 1
ATOM 758 C C . LYS A 1 94 ? -17.645 -1.511 4.563 1.00 93.62 94 LYS A C 1
ATOM 760 O O . LYS A 1 94 ? -16.497 -1.219 4.220 1.00 93.62 94 LYS A O 1
ATOM 765 N N . THR A 1 95 ? -18.117 -1.349 5.793 1.00 93.56 95 THR A N 1
ATOM 766 C CA . THR A 1 95 ? -17.280 -0.920 6.912 1.00 93.56 95 THR A CA 1
ATOM 767 C C . THR A 1 95 ? -16.230 -1.973 7.252 1.00 93.56 95 THR A C 1
ATOM 769 O O . THR A 1 95 ? -16.333 -3.154 6.886 1.00 93.56 95 THR A O 1
ATOM 772 N N . THR A 1 96 ? -15.172 -1.536 7.922 1.00 90.12 96 THR A N 1
ATOM 773 C CA . THR A 1 96 ? -14.125 -2.437 8.392 1.00 90.12 96 THR A CA 1
ATOM 774 C C . THR A 1 96 ? -14.552 -3.145 9.674 1.00 90.12 96 THR A C 1
ATOM 776 O O . THR A 1 96 ? -15.016 -2.527 10.626 1.00 90.12 96 THR A O 1
ATOM 779 N N . ASP A 1 97 ? -14.388 -4.467 9.683 1.00 89.75 97 ASP A N 1
ATOM 780 C CA . ASP A 1 97 ? -14.583 -5.300 10.869 1.00 89.75 97 ASP A CA 1
ATOM 781 C C . ASP A 1 97 ? -13.493 -5.006 11.915 1.00 89.75 97 ASP A C 1
ATOM 783 O O . ASP A 1 97 ? -12.349 -4.729 11.546 1.00 89.75 97 ASP A O 1
ATOM 787 N N . VAL A 1 98 ? -13.819 -5.120 13.205 1.00 84.88 98 VAL A N 1
ATOM 788 C CA . VAL A 1 98 ? -12.886 -4.926 14.327 1.00 84.88 98 VAL A CA 1
ATOM 789 C C . VAL A 1 98 ? -11.602 -5.747 14.160 1.00 84.88 98 VAL A C 1
ATOM 791 O O . VAL A 1 98 ? -10.511 -5.233 14.407 1.00 84.88 98 VAL A O 1
ATOM 794 N N . PHE A 1 99 ? -11.693 -6.981 13.651 1.00 86.19 99 PHE A N 1
ATOM 795 C CA . PHE A 1 99 ? -10.524 -7.841 13.419 1.00 86.19 99 PHE A CA 1
ATOM 796 C C . PHE A 1 99 ? -9.596 -7.337 12.301 1.00 86.19 99 PHE A C 1
ATOM 798 O O . PHE A 1 99 ? -8.438 -7.742 12.223 1.00 86.19 99 PHE A O 1
ATOM 805 N N . HIS A 1 100 ? -10.074 -6.430 11.448 1.00 91.31 100 HIS A N 1
ATOM 806 C CA . HIS A 1 100 ? -9.331 -5.871 10.320 1.00 91.31 100 HIS A CA 1
ATOM 807 C C . HIS A 1 100 ? -8.824 -4.441 10.559 1.00 91.31 100 HIS A C 1
ATOM 809 O O . HIS A 1 100 ? -8.167 -3.893 9.674 1.00 91.31 100 HIS A O 1
ATOM 815 N N . ILE A 1 101 ? -9.072 -3.828 11.725 1.00 90.56 101 ILE A N 1
ATOM 816 C CA . ILE A 1 101 ? -8.658 -2.439 12.005 1.00 90.56 101 ILE A CA 1
ATOM 817 C C . ILE A 1 101 ? -7.141 -2.270 11.858 1.00 90.56 101 ILE A C 1
ATOM 819 O O . ILE A 1 101 ? -6.687 -1.354 11.173 1.00 90.56 101 ILE A O 1
ATOM 823 N N . ALA A 1 102 ? -6.344 -3.180 12.428 1.00 91.12 102 ALA A N 1
ATOM 824 C CA . ALA A 1 102 ? -4.884 -3.118 12.322 1.00 91.12 102 ALA A CA 1
ATOM 825 C C . ALA A 1 102 ? -4.404 -3.178 10.859 1.00 91.12 102 ALA A C 1
ATOM 827 O O . ALA A 1 102 ? -3.525 -2.419 10.453 1.00 91.12 102 ALA A O 1
ATOM 828 N N . ILE A 1 103 ? -5.035 -4.028 10.044 1.00 94.44 103 ILE A N 1
ATOM 829 C CA . ILE A 1 103 ? -4.732 -4.154 8.613 1.00 94.44 103 ILE A CA 1
ATOM 830 C C . ILE A 1 103 ? -5.126 -2.879 7.870 1.00 94.44 103 ILE A C 1
ATOM 832 O O . ILE A 1 103 ? -4.345 -2.350 7.080 1.00 94.44 103 ILE A O 1
ATOM 836 N N . GLN A 1 104 ? -6.311 -2.340 8.157 1.00 95.44 104 GLN A N 1
ATOM 837 C CA . GLN A 1 104 ? -6.775 -1.099 7.556 1.00 95.44 104 GLN A CA 1
ATOM 838 C C . GLN A 1 104 ? -5.833 0.063 7.867 1.00 95.44 104 GLN A C 1
ATOM 840 O O . GLN A 1 104 ? -5.537 0.847 6.972 1.00 95.44 104 GLN A O 1
ATOM 845 N N . VAL A 1 105 ? -5.330 0.164 9.098 1.00 95.62 105 VAL A N 1
ATOM 846 C CA . VAL A 1 105 ? -4.363 1.194 9.490 1.00 95.62 105 VAL A CA 1
ATOM 847 C C . VAL A 1 105 ? -3.085 1.102 8.649 1.00 95.62 105 VAL A C 1
ATOM 849 O O . VAL A 1 105 ? -2.641 2.123 8.119 1.00 95.62 105 VAL A O 1
ATOM 852 N N . LEU A 1 106 ? -2.529 -0.102 8.463 1.00 96.75 106 LEU A N 1
ATOM 853 C CA . LEU A 1 106 ? -1.349 -0.310 7.615 1.00 96.75 106 LEU A CA 1
ATOM 854 C C . LEU A 1 106 ? -1.622 0.101 6.162 1.00 96.75 106 LEU A C 1
ATOM 856 O O . LEU A 1 106 ? -0.842 0.849 5.569 1.00 96.75 106 LEU A O 1
ATOM 860 N N . VAL A 1 107 ? -2.756 -0.327 5.598 1.00 97.38 107 VAL A N 1
ATOM 861 C CA . VAL A 1 107 ? -3.148 0.021 4.223 1.00 97.38 107 VAL A CA 1
ATOM 862 C C . VAL A 1 107 ? -3.375 1.528 4.078 1.00 97.38 107 VAL A C 1
ATOM 864 O O . VAL A 1 107 ? -2.918 2.125 3.105 1.00 97.38 107 VAL A O 1
ATOM 867 N N . CYS A 1 108 ? -4.024 2.177 5.047 1.00 97.44 108 CYS A N 1
ATOM 868 C CA . CYS A 1 108 ? -4.226 3.624 5.063 1.00 97.44 108 CYS A CA 1
ATOM 869 C C . CYS A 1 108 ? -2.896 4.382 5.052 1.00 97.44 108 CYS A C 1
ATOM 871 O O . CYS A 1 108 ? -2.733 5.320 4.271 1.00 97.44 108 CYS A O 1
ATOM 873 N N . ALA A 1 109 ? -1.945 3.969 5.890 1.00 97.25 109 ALA A N 1
ATOM 874 C CA . ALA A 1 109 ? -0.622 4.574 5.942 1.00 97.25 109 ALA A CA 1
ATOM 875 C C . ALA A 1 109 ? 0.155 4.371 4.633 1.00 97.25 109 ALA A C 1
ATOM 877 O O . ALA A 1 109 ? 0.722 5.334 4.118 1.00 97.25 109 ALA A O 1
ATOM 878 N N . ALA A 1 110 ? 0.100 3.178 4.032 1.00 97.81 110 ALA A N 1
ATOM 879 C CA . ALA A 1 110 ? 0.701 2.934 2.722 1.00 97.81 110 ALA A CA 1
ATOM 880 C C . ALA A 1 110 ? 0.056 3.795 1.621 1.00 97.81 110 ALA A C 1
ATOM 882 O O . ALA A 1 110 ? 0.768 4.415 0.838 1.00 97.81 110 ALA A O 1
ATOM 883 N N . ILE A 1 111 ? -1.277 3.915 1.583 1.00 97.56 111 ILE A N 1
ATOM 884 C CA . ILE A 1 111 ? -1.976 4.800 0.633 1.00 97.56 111 ILE A CA 1
ATOM 885 C C . ILE A 1 111 ? -1.576 6.263 0.844 1.00 97.56 111 ILE A C 1
ATOM 887 O O . ILE A 1 111 ? -1.413 6.991 -0.137 1.00 97.56 111 ILE A O 1
ATOM 891 N N . LYS A 1 112 ? -1.457 6.719 2.099 1.00 96.31 112 LYS A N 1
ATOM 892 C CA . LYS A 1 112 ? -1.018 8.087 2.401 1.00 96.31 112 LYS A CA 1
ATOM 893 C C . LYS A 1 112 ? 0.377 8.319 1.840 1.00 96.31 112 LYS A C 1
ATOM 895 O O . LYS A 1 112 ? 0.561 9.254 1.069 1.00 96.31 112 LYS A O 1
ATOM 900 N N . GLU A 1 113 ? 1.307 7.421 2.151 1.00 96.19 113 GLU A N 1
ATOM 901 C CA . GLU A 1 113 ? 2.677 7.499 1.661 1.00 96.19 113 GLU A CA 1
ATOM 902 C C . GLU A 1 113 ? 2.721 7.486 0.127 1.00 96.19 113 GLU A C 1
ATOM 904 O O . GLU A 1 113 ? 3.320 8.378 -0.456 1.00 96.19 113 GLU A O 1
ATOM 909 N N . MET A 1 114 ? 2.000 6.577 -0.544 1.00 95.81 114 MET A N 1
ATOM 910 C CA . MET A 1 114 ? 1.897 6.529 -2.012 1.00 95.81 114 MET A CA 1
ATOM 911 C C . MET A 1 114 ? 1.377 7.832 -2.637 1.00 95.81 114 MET A C 1
ATOM 913 O O . MET A 1 114 ? 1.729 8.136 -3.776 1.00 95.81 114 MET A O 1
ATOM 917 N N . LYS A 1 115 ? 0.475 8.549 -1.951 1.00 93.50 115 LYS A N 1
ATOM 918 C CA . LYS A 1 115 ? -0.096 9.821 -2.424 1.00 93.50 115 LYS A CA 1
ATOM 919 C C . LYS A 1 115 ? 0.860 10.993 -2.223 1.00 93.50 115 LYS A C 1
ATOM 921 O O . LYS A 1 115 ? 0.849 11.905 -3.044 1.00 93.50 115 LYS A O 1
ATOM 926 N N . ASP A 1 116 ? 1.642 10.965 -1.150 1.00 92.75 116 ASP A N 1
ATOM 927 C CA . ASP A 1 116 ? 2.603 12.018 -0.820 1.00 92.75 116 ASP A CA 1
ATOM 928 C C . ASP A 1 116 ? 3.942 11.840 -1.544 1.00 92.75 116 ASP A C 1
ATOM 930 O O . ASP A 1 116 ? 4.707 12.795 -1.671 1.00 92.75 116 ASP A O 1
ATOM 934 N N . PHE A 1 117 ? 4.246 10.620 -1.994 1.00 88.88 117 PHE A N 1
ATOM 935 C CA . PHE A 1 117 ? 5.547 10.292 -2.557 1.00 88.88 117 PHE A CA 1
ATOM 936 C C . PHE A 1 117 ? 5.796 10.986 -3.899 1.00 88.88 117 PHE A C 1
ATOM 938 O O . PHE A 1 117 ? 4.969 10.948 -4.815 1.00 88.88 117 PHE A O 1
ATOM 945 N N . SER A 1 118 ? 6.991 11.558 -4.047 1.00 85.00 118 SER A N 1
ATOM 946 C CA . SER A 1 118 ? 7.461 12.098 -5.320 1.00 85.00 118 SER A CA 1
ATOM 947 C C . SER A 1 118 ? 7.976 10.961 -6.213 1.00 85.00 118 SER A C 1
ATOM 949 O O . SER A 1 118 ? 8.653 10.042 -5.757 1.00 85.00 118 SER A O 1
ATOM 951 N N . VAL A 1 119 ? 7.686 11.013 -7.517 1.00 75.00 119 VAL A N 1
ATOM 952 C CA . VAL A 1 119 ? 8.197 10.005 -8.469 1.00 75.00 119 VAL A CA 1
ATOM 953 C C . VAL A 1 119 ? 9.729 10.040 -8.562 1.00 75.00 119 VAL A C 1
ATOM 955 O O . VAL A 1 119 ? 10.336 9.007 -8.828 1.00 75.00 119 VAL A O 1
ATOM 958 N N . GLY A 1 120 ? 10.350 11.204 -8.342 1.00 75.25 120 GLY A N 1
ATOM 959 C CA . GLY A 1 120 ? 11.805 11.373 -8.420 1.00 75.25 120 GLY A CA 1
ATOM 960 C C . GLY A 1 120 ? 12.562 10.645 -7.310 1.00 75.25 120 GLY A C 1
ATOM 961 O O . GLY A 1 120 ? 13.664 10.163 -7.547 1.00 75.25 120 GLY A O 1
ATOM 962 N N . ASP A 1 121 ? 11.936 10.495 -6.143 1.00 83.06 121 ASP A N 1
ATOM 963 C CA . ASP A 1 121 ? 12.533 9.839 -4.976 1.00 83.06 121 ASP A CA 1
ATOM 964 C C . ASP A 1 121 ? 12.175 8.345 -4.896 1.00 83.06 121 ASP A C 1
ATOM 966 O O . ASP A 1 121 ? 12.572 7.641 -3.964 1.00 83.06 121 ASP A O 1
ATOM 970 N N . LEU A 1 122 ? 11.374 7.844 -5.845 1.00 88.19 122 LEU A N 1
ATOM 971 C CA . LEU A 1 122 ? 10.822 6.496 -5.799 1.00 88.19 122 LEU A CA 1
ATOM 972 C C . LEU A 1 122 ? 11.904 5.441 -6.043 1.00 88.19 122 LEU A C 1
ATOM 974 O O . LEU A 1 122 ? 12.390 5.255 -7.159 1.00 88.19 122 LEU A O 1
ATOM 978 N N . VAL A 1 123 ? 12.226 4.688 -4.993 1.00 92.62 123 VAL A N 1
ATOM 979 C CA . VAL A 1 123 ? 13.146 3.546 -5.042 1.00 92.62 123 VAL A CA 1
ATOM 980 C C . VAL A 1 123 ? 12.400 2.215 -4.950 1.00 92.62 123 VAL A C 1
ATOM 982 O O . VAL A 1 123 ? 11.255 2.137 -4.500 1.00 92.62 123 VAL A O 1
ATOM 985 N N . TRP A 1 124 ? 13.064 1.137 -5.374 1.00 94.19 124 TRP A N 1
ATOM 986 C CA . TRP A 1 124 ? 12.471 -0.203 -5.405 1.00 94.19 124 TRP A CA 1
ATOM 987 C C . TRP A 1 124 ? 12.050 -0.711 -4.022 1.00 94.19 124 TRP A C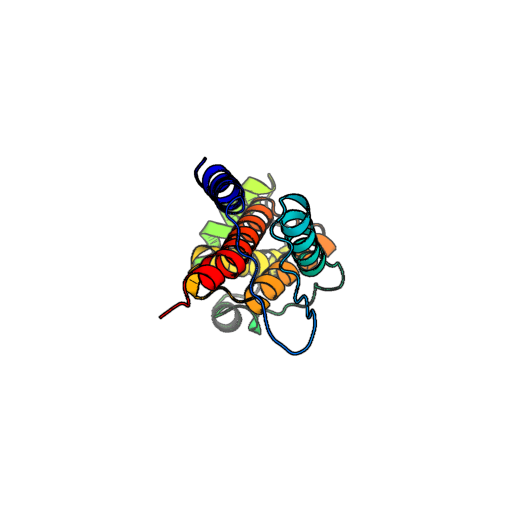 1
ATOM 989 O O . TRP A 1 124 ? 11.015 -1.358 -3.900 1.00 94.19 124 TRP A O 1
ATOM 999 N N . ASP A 1 125 ? 12.811 -0.395 -2.972 1.00 94.62 125 ASP A N 1
ATOM 1000 C CA . ASP A 1 125 ? 12.478 -0.822 -1.608 1.00 94.62 125 ASP A CA 1
ATOM 1001 C C . ASP A 1 125 ? 11.181 -0.182 -1.098 1.00 94.62 125 ASP A C 1
ATOM 1003 O O . ASP A 1 125 ? 10.379 -0.855 -0.453 1.00 94.62 125 ASP A O 1
ATOM 1007 N N . THR A 1 126 ? 10.909 1.070 -1.478 1.00 95.38 126 THR A N 1
ATOM 1008 C CA . THR A 1 126 ? 9.636 1.739 -1.186 1.00 95.38 126 THR A CA 1
ATOM 1009 C C . THR A 1 126 ? 8.466 1.027 -1.867 1.00 95.38 126 THR A C 1
ATOM 1011 O O . THR A 1 126 ? 7.452 0.761 -1.224 1.00 95.38 126 THR A O 1
ATOM 1014 N N . LEU A 1 127 ? 8.618 0.649 -3.144 1.00 96.25 127 LEU A N 1
ATOM 1015 C CA . LEU A 1 127 ? 7.609 -0.144 -3.852 1.00 96.25 127 LEU A CA 1
ATOM 1016 C C . LEU A 1 127 ? 7.389 -1.497 -3.174 1.00 96.25 127 LEU A C 1
ATOM 1018 O O . LEU A 1 127 ? 6.243 -1.846 -2.901 1.00 96.25 127 LEU A O 1
ATOM 1022 N N . LYS A 1 128 ? 8.462 -2.233 -2.858 1.00 96.50 128 LYS A N 1
ATOM 1023 C CA . LYS A 1 128 ? 8.370 -3.537 -2.184 1.00 96.50 128 LYS A CA 1
ATOM 1024 C C . LYS A 1 128 ? 7.649 -3.443 -0.851 1.00 96.50 128 LYS A C 1
ATOM 1026 O O . LYS A 1 128 ? 6.791 -4.280 -0.605 1.00 96.50 128 LYS A O 1
ATOM 1031 N N . LYS A 1 129 ? 7.938 -2.418 -0.044 1.00 96.94 129 LYS A N 1
ATOM 1032 C CA . LYS A 1 129 ? 7.229 -2.151 1.213 1.00 96.94 129 LYS A CA 1
ATOM 1033 C C . LYS A 1 129 ? 5.729 -1.994 0.984 1.00 96.94 129 LYS A C 1
ATOM 1035 O O . LYS A 1 129 ? 4.931 -2.643 1.646 1.00 96.94 129 LYS A O 1
ATOM 1040 N N . TRP A 1 130 ? 5.335 -1.153 0.031 1.00 97.75 130 TRP A N 1
ATOM 1041 C CA . TRP A 1 130 ? 3.924 -0.969 -0.292 1.00 97.75 130 TRP A CA 1
ATOM 1042 C C . TRP A 1 130 ? 3.271 -2.253 -0.809 1.00 97.75 130 TRP A C 1
ATOM 1044 O O . TRP A 1 130 ? 2.158 -2.570 -0.398 1.00 97.75 130 TRP A O 1
ATOM 1054 N N . GLY A 1 131 ? 3.970 -3.006 -1.664 1.00 97.31 131 GLY A N 1
ATOM 1055 C CA . GLY A 1 131 ? 3.550 -4.336 -2.106 1.00 97.31 131 GLY A CA 1
ATOM 1056 C C . GLY A 1 131 ? 3.358 -5.294 -0.932 1.00 97.31 131 GLY A C 1
ATOM 1057 O O . GLY A 1 131 ? 2.319 -5.938 -0.847 1.00 97.31 131 GLY A O 1
ATOM 1058 N N . ALA A 1 132 ? 4.288 -5.300 0.027 1.00 97.56 132 ALA A N 1
ATOM 1059 C CA . ALA A 1 132 ? 4.210 -6.122 1.228 1.00 97.56 132 ALA A CA 1
ATOM 1060 C C . ALA A 1 132 ? 2.977 -5.797 2.068 1.00 97.56 132 ALA A C 1
ATOM 1062 O O . ALA A 1 132 ? 2.275 -6.706 2.504 1.00 97.56 132 ALA A O 1
ATOM 1063 N N . THR A 1 133 ? 2.659 -4.510 2.227 1.00 97.94 133 THR A N 1
ATOM 1064 C CA . THR A 1 133 ? 1.442 -4.080 2.919 1.00 97.94 133 THR A CA 1
ATOM 1065 C C . THR A 1 133 ? 0.173 -4.591 2.249 1.00 97.94 133 THR A C 1
ATOM 1067 O O . THR A 1 133 ? -0.735 -5.051 2.942 1.00 97.94 133 THR A O 1
ATOM 1070 N N . LEU A 1 134 ? 0.085 -4.521 0.918 1.00 97.06 134 LEU A N 1
ATOM 1071 C CA . LEU A 1 134 ? -1.117 -4.961 0.204 1.00 97.06 134 LEU A CA 1
ATOM 1072 C C . LEU A 1 134 ? -1.233 -6.486 0.158 1.00 97.06 134 LEU A C 1
ATOM 1074 O O . LEU A 1 134 ? -2.318 -7.006 0.399 1.00 97.06 134 LEU A O 1
ATOM 1078 N N . ASN A 1 135 ? -0.127 -7.202 -0.040 1.00 95.88 135 ASN A N 1
ATOM 1079 C CA . ASN A 1 135 ? -0.096 -8.663 0.004 1.00 95.88 135 ASN A CA 1
ATOM 1080 C C . ASN A 1 135 ? -0.452 -9.195 1.401 1.00 95.88 135 ASN A C 1
ATOM 1082 O O . ASN A 1 135 ? -1.221 -10.149 1.527 1.00 95.88 135 ASN A O 1
ATOM 1086 N N . TYR A 1 136 ? 0.055 -8.554 2.462 1.00 95.38 136 TYR A N 1
ATOM 1087 C CA . TYR A 1 136 ? -0.341 -8.859 3.837 1.00 95.38 136 TYR A CA 1
ATOM 1088 C C . TYR A 1 136 ? -1.848 -8.666 4.023 1.00 95.38 136 TYR A C 1
ATOM 1090 O O . TYR A 1 136 ? -2.520 -9.543 4.553 1.00 95.38 136 TYR A O 1
ATOM 1098 N N . ALA A 1 137 ? -2.413 -7.560 3.535 1.00 95.56 137 ALA A N 1
ATOM 1099 C CA . ALA A 1 137 ? -3.850 -7.319 3.608 1.00 95.56 137 ALA A CA 1
ATOM 1100 C C . ALA A 1 137 ? -4.667 -8.361 2.817 1.00 95.56 137 ALA A C 1
ATOM 1102 O O . ALA A 1 137 ? -5.663 -8.881 3.326 1.00 95.56 137 ALA A O 1
ATOM 1103 N N . GLU A 1 138 ? -4.233 -8.720 1.606 1.00 94.62 138 GLU A N 1
ATOM 1104 C CA . GLU A 1 138 ? -4.868 -9.741 0.764 1.00 94.62 138 GLU A CA 1
ATOM 1105 C C . GLU A 1 138 ? -4.872 -11.122 1.433 1.00 94.62 138 GLU A C 1
ATOM 1107 O O . GLU A 1 138 ? -5.896 -11.806 1.415 1.00 94.62 138 GLU A O 1
ATOM 1112 N N . LYS A 1 139 ? -3.778 -11.500 2.108 1.00 93.81 139 LYS A N 1
ATOM 1113 C CA . LYS A 1 139 ? -3.666 -12.751 2.880 1.00 93.81 139 LYS A CA 1
ATOM 1114 C C . LYS A 1 139 ? -4.778 -12.920 3.921 1.00 93.81 139 LYS A C 1
ATOM 1116 O O . LYS A 1 139 ? -5.172 -14.047 4.209 1.00 93.81 139 LYS A O 1
ATOM 1121 N N . PHE A 1 140 ? -5.306 -11.817 4.451 1.00 92.44 140 PHE A N 1
ATOM 1122 C CA . PHE A 1 140 ? -6.423 -11.797 5.401 1.00 92.44 140 PHE A CA 1
ATOM 1123 C C . PHE A 1 140 ? -7.760 -11.377 4.762 1.00 92.44 140 PHE A C 1
ATOM 1125 O O . PHE A 1 140 ? -8.706 -11.039 5.465 1.00 92.44 140 PHE A O 1
ATOM 1132 N N . GLY A 1 141 ? -7.877 -11.379 3.430 1.00 93.00 141 GLY A N 1
ATOM 1133 C CA . GLY A 1 141 ? -9.119 -11.026 2.732 1.00 93.00 141 GLY A CA 1
ATOM 1134 C C . GLY A 1 141 ? -9.469 -9.531 2.776 1.00 93.00 141 GLY A C 1
ATOM 1135 O O . GLY A 1 141 ? -10.622 -9.143 2.549 1.00 93.00 141 GLY A O 1
ATOM 1136 N N . PHE A 1 142 ? -8.492 -8.666 3.057 1.00 94.38 142 PHE A N 1
ATOM 1137 C CA . PHE A 1 142 ? -8.644 -7.213 3.101 1.00 94.38 142 PHE A CA 1
ATOM 1138 C C . PHE A 1 142 ? -8.138 -6.551 1.809 1.00 94.38 142 PHE A C 1
ATOM 1140 O O . PHE A 1 142 ? -7.277 -5.676 1.824 1.00 94.38 142 PHE A O 1
ATOM 1147 N N . GLN A 1 143 ? -8.678 -6.959 0.661 1.00 91.50 143 GLN A N 1
ATOM 1148 C CA . GLN A 1 143 ? -8.307 -6.347 -0.616 1.00 91.50 143 GLN A CA 1
ATOM 1149 C C . GLN A 1 143 ? -8.882 -4.926 -0.752 1.00 91.50 143 GLN A C 1
ATOM 1151 O O . GLN A 1 143 ? -10.042 -4.674 -0.404 1.00 91.50 143 GLN A O 1
ATOM 1156 N N . VAL A 1 144 ? -8.071 -4.004 -1.283 1.00 92.12 144 VAL A N 1
ATOM 1157 C CA . VAL A 1 144 ? -8.424 -2.593 -1.4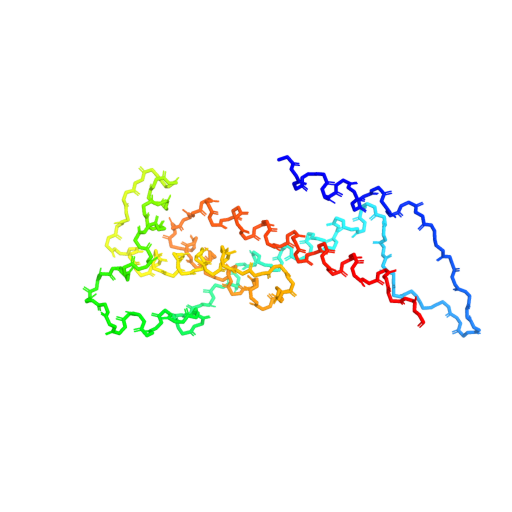98 1.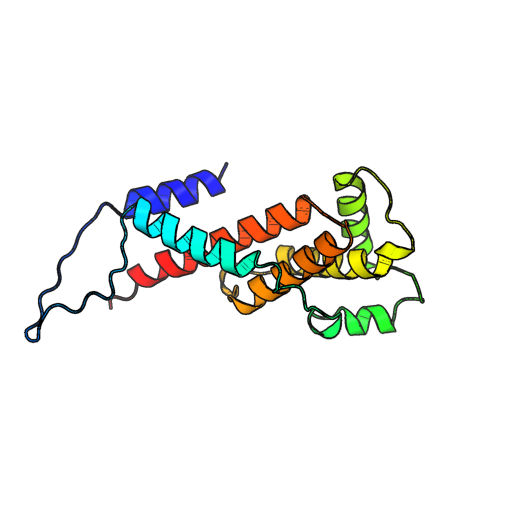00 92.12 144 VAL A CA 1
ATOM 1158 C C . VAL A 1 144 ? -7.980 -2.160 -2.895 1.00 92.12 144 VAL A C 1
ATOM 1160 O O . VAL A 1 144 ? -6.820 -1.817 -3.128 1.00 92.12 144 VAL A O 1
ATOM 1163 N N . ARG A 1 145 ? -8.929 -2.091 -3.830 1.00 93.81 145 ARG A N 1
ATOM 1164 C CA . ARG A 1 145 ? -8.682 -1.781 -5.246 1.00 93.81 145 ARG A CA 1
ATOM 1165 C C . ARG A 1 145 ? -8.083 -0.388 -5.445 1.00 93.81 145 ARG A C 1
ATOM 1167 O O . ARG A 1 145 ? -7.284 -0.181 -6.359 1.00 93.81 145 ARG A O 1
ATOM 1174 N N . VAL A 1 146 ? -8.452 0.593 -4.617 1.00 92.12 146 VAL A N 1
ATOM 1175 C CA . VAL A 1 146 ? -7.813 1.925 -4.650 1.00 92.12 146 VAL A CA 1
ATOM 1176 C C . VAL A 1 146 ? -6.305 1.824 -4.400 1.00 92.12 146 VAL A C 1
ATOM 1178 O O . VAL A 1 146 ? -5.539 2.508 -5.081 1.00 92.12 146 VAL A O 1
ATOM 1181 N N . ALA A 1 147 ? -5.878 0.973 -3.466 1.00 96.44 147 ALA A N 1
ATOM 1182 C CA . ALA A 1 147 ? -4.469 0.784 -3.146 1.00 96.44 147 ALA A CA 1
ATOM 1183 C C . ALA A 1 147 ? -3.734 0.040 -4.270 1.00 96.44 147 ALA A C 1
ATOM 1185 O O . ALA A 1 147 ? -2.680 0.499 -4.708 1.00 96.44 147 ALA A O 1
ATOM 1186 N N . ASP A 1 148 ? -4.341 -1.020 -4.815 1.00 95.62 148 ASP A N 1
ATOM 1187 C CA . ASP A 1 148 ? -3.789 -1.785 -5.944 1.00 95.62 148 ASP A CA 1
ATOM 1188 C C . ASP A 1 148 ? -3.510 -0.880 -7.154 1.00 95.62 148 ASP A C 1
ATOM 1190 O O . ASP A 1 148 ? -2.438 -0.918 -7.767 1.00 95.62 148 ASP A O 1
ATOM 1194 N N . ASN A 1 149 ? -4.461 0.004 -7.469 1.00 94.69 149 ASN A N 1
ATOM 1195 C CA . ASN A 1 149 ? -4.334 0.961 -8.564 1.00 94.69 149 ASN A CA 1
ATOM 1196 C C . ASN A 1 149 ? -3.214 1.986 -8.328 1.00 94.69 149 ASN A C 1
ATOM 1198 O O . ASN A 1 149 ? -2.508 2.351 -9.274 1.00 94.69 149 ASN A O 1
ATOM 1202 N N . LEU A 1 150 ? -3.052 2.468 -7.090 1.00 95.19 150 LEU A N 1
ATOM 1203 C CA . LEU A 1 150 ? -1.973 3.391 -6.730 1.00 95.19 150 LEU A CA 1
ATOM 1204 C C . LEU A 1 150 ? -0.607 2.712 -6.835 1.00 95.19 150 LEU A C 1
ATOM 1206 O O . LEU A 1 150 ? 0.294 3.268 -7.467 1.00 95.19 150 LEU A O 1
ATOM 1210 N N . LEU A 1 151 ? -0.471 1.495 -6.304 1.00 96.19 151 LEU A N 1
ATOM 1211 C CA . LEU A 1 151 ? 0.768 0.727 -6.386 1.00 96.19 151 LEU A CA 1
ATOM 1212 C C . LEU A 1 151 ? 1.162 0.466 -7.844 1.00 96.19 151 LEU A C 1
ATOM 1214 O O . LEU A 1 151 ? 2.294 0.749 -8.235 1.00 96.19 151 LEU A O 1
ATOM 1218 N N . LYS A 1 152 ? 0.214 0.029 -8.682 1.00 94.44 152 LYS A N 1
ATOM 1219 C CA . LYS A 1 152 ? 0.464 -0.206 -10.111 1.00 94.44 152 LYS A CA 1
ATOM 1220 C C . LYS A 1 152 ? 0.881 1.067 -10.847 1.00 94.44 152 LYS A C 1
ATOM 1222 O O . LYS A 1 152 ? 1.784 1.034 -11.684 1.00 94.44 152 LYS A O 1
ATOM 1227 N N . LYS A 1 153 ? 0.256 2.206 -10.534 1.00 92.81 153 LYS A N 1
ATOM 1228 C CA . LYS A 1 153 ? 0.644 3.512 -11.089 1.00 92.81 153 LYS A CA 1
ATOM 1229 C C . LYS A 1 153 ? 2.078 3.883 -10.694 1.00 92.81 153 LYS A C 1
ATOM 1231 O O . LYS A 1 153 ? 2.830 4.342 -11.552 1.00 92.81 153 LYS A O 1
ATOM 1236 N N . ASN A 1 154 ? 2.456 3.668 -9.436 1.00 93.50 154 ASN A N 1
ATOM 1237 C CA . ASN A 1 154 ? 3.805 3.952 -8.951 1.00 93.50 154 ASN A CA 1
ATOM 1238 C C . ASN A 1 154 ? 4.851 3.000 -9.551 1.00 93.50 154 ASN A C 1
ATOM 1240 O O . ASN A 1 154 ? 5.912 3.460 -9.963 1.00 93.50 154 ASN A O 1
ATOM 1244 N N . LEU A 1 155 ? 4.538 1.711 -9.716 1.00 93.69 155 LEU A N 1
ATOM 1245 C CA . LEU A 1 155 ? 5.406 0.760 -10.420 1.00 93.69 155 LEU A CA 1
ATOM 1246 C C . LEU A 1 155 ? 5.671 1.199 -11.870 1.00 93.69 155 LEU A C 1
ATOM 1248 O O . LEU A 1 155 ? 6.811 1.170 -12.332 1.00 93.69 155 LEU A O 1
ATOM 1252 N N . LEU A 1 156 ? 4.634 1.647 -12.585 1.00 90.62 156 LEU A N 1
ATOM 1253 C CA . LEU A 1 156 ? 4.782 2.183 -13.942 1.00 90.62 156 LEU A CA 1
ATOM 1254 C C . LEU A 1 156 ? 5.671 3.431 -13.969 1.00 90.62 156 LEU A C 1
ATOM 1256 O O . LEU A 1 156 ? 6.515 3.553 -14.854 1.00 90.62 156 LEU A O 1
ATOM 1260 N N . ALA A 1 157 ? 5.498 4.342 -13.010 1.00 89.81 157 ALA A N 1
ATOM 1261 C CA . ALA A 1 157 ? 6.310 5.551 -12.908 1.00 89.81 157 ALA A CA 1
ATOM 1262 C C . ALA A 1 157 ? 7.788 5.226 -12.629 1.00 89.81 157 ALA A C 1
ATOM 1264 O O . ALA A 1 157 ? 8.667 5.743 -13.316 1.00 89.81 157 ALA A O 1
ATOM 1265 N N . TYR A 1 158 ? 8.054 4.305 -11.699 1.00 89.56 158 TYR A N 1
ATOM 1266 C CA . TYR A 1 158 ? 9.394 3.790 -11.415 1.00 89.56 158 TYR A CA 1
ATOM 1267 C C . TYR A 1 158 ? 10.039 3.156 -12.650 1.00 89.56 158 TYR A C 1
ATOM 1269 O O . TYR A 1 158 ? 11.167 3.485 -13.019 1.00 89.56 158 TYR A O 1
ATOM 1277 N N . PHE A 1 159 ? 9.304 2.275 -13.333 1.00 88.38 159 PHE A N 1
ATOM 1278 C CA . PHE A 1 159 ? 9.791 1.625 -14.543 1.00 88.38 159 PHE A CA 1
ATOM 1279 C C . PHE A 1 159 ? 10.098 2.641 -15.647 1.00 88.38 159 PHE A C 1
ATOM 1281 O O . PHE A 1 159 ? 11.137 2.548 -16.300 1.00 88.38 159 PHE A O 1
ATOM 1288 N N . ALA A 1 160 ? 9.233 3.639 -15.836 1.00 84.38 160 ALA A N 1
ATOM 1289 C CA . ALA A 1 160 ? 9.465 4.708 -16.795 1.00 84.38 160 ALA A CA 1
ATOM 1290 C C . ALA A 1 160 ? 10.730 5.505 -16.447 1.00 84.38 160 ALA A C 1
ATOM 1292 O O . ALA A 1 160 ? 11.570 5.695 -17.320 1.00 84.38 160 ALA A O 1
ATOM 1293 N N . ALA A 1 161 ? 10.921 5.896 -15.183 1.00 82.69 161 ALA A N 1
ATOM 1294 C CA . ALA A 1 161 ? 12.116 6.616 -14.746 1.00 82.69 161 ALA A CA 1
ATOM 1295 C C . ALA A 1 161 ? 13.404 5.816 -15.023 1.00 82.69 161 ALA A C 1
ATOM 1297 O O . ALA A 1 161 ? 14.354 6.340 -15.606 1.00 82.69 161 ALA A O 1
ATOM 1298 N N . GLN A 1 162 ? 13.409 4.518 -14.713 1.00 79.50 162 GLN A N 1
ATOM 1299 C CA . GLN A 1 162 ? 14.575 3.655 -14.928 1.00 79.50 162 GLN A CA 1
ATOM 1300 C C . GLN A 1 162 ? 14.979 3.491 -16.399 1.00 79.50 162 GLN A C 1
ATOM 1302 O O . GLN A 1 162 ? 16.149 3.220 -16.685 1.00 79.50 162 GLN A O 1
ATOM 1307 N N . ASN A 1 163 ? 14.030 3.633 -17.327 1.00 73.94 163 ASN A N 1
ATOM 1308 C CA . ASN A 1 163 ? 14.269 3.459 -18.761 1.00 73.94 163 ASN A CA 1
ATOM 1309 C C . ASN A 1 163 ? 14.399 4.793 -19.520 1.00 73.94 163 ASN A C 1
ATOM 1311 O O . ASN A 1 163 ? 15.088 4.833 -20.533 1.00 73.94 163 ASN A O 1
ATOM 1315 N N . LEU A 1 164 ? 13.798 5.885 -19.031 1.00 65.00 164 LEU A N 1
ATOM 1316 C CA . LEU A 1 164 ? 13.862 7.212 -19.658 1.00 65.00 164 LEU A CA 1
ATOM 1317 C C . LEU A 1 164 ? 15.125 7.995 -19.266 1.00 65.00 164 LEU A C 1
ATOM 1319 O O . LEU A 1 164 ? 15.739 8.623 -20.121 1.00 65.00 164 LEU A O 1
ATOM 1323 N N . PHE A 1 165 ? 15.573 7.936 -18.006 1.00 51.75 165 PHE A N 1
ATOM 1324 C CA . PHE A 1 165 ? 16.729 8.733 -17.554 1.00 51.75 165 PHE A CA 1
ATOM 1325 C C . PHE A 1 165 ? 18.092 8.129 -17.919 1.00 51.75 165 PHE A C 1
ATOM 1327 O O . PHE A 1 165 ? 19.117 8.803 -17.829 1.00 51.75 165 PHE A O 1
ATOM 1334 N N . LYS A 1 166 ? 18.126 6.882 -18.401 1.00 50.19 166 LYS A N 1
ATOM 1335 C CA . LYS A 1 166 ? 19.357 6.266 -18.919 1.00 50.19 166 LYS A CA 1
ATOM 1336 C C . LYS A 1 166 ? 19.708 6.708 -20.345 1.00 50.19 166 LYS A C 1
ATOM 1338 O O . LYS A 1 166 ? 20.813 6.412 -20.789 1.00 50.19 166 LYS A O 1
ATOM 1343 N N . SER A 1 167 ? 18.830 7.431 -21.052 1.00 41.66 167 SER A N 1
ATOM 1344 C CA . SER A 1 167 ? 19.103 7.902 -22.420 1.00 41.66 167 SER A CA 1
ATOM 1345 C C . SER A 1 167 ? 19.681 9.322 -22.503 1.00 41.66 167 SER A C 1
ATOM 1347 O O . SER A 1 167 ? 20.071 9.740 -23.590 1.00 41.66 167 SER A O 1
ATOM 1349 N N . THR A 1 168 ? 19.754 10.075 -21.397 1.00 39.16 168 THR A N 1
ATOM 1350 C CA . THR A 1 168 ? 20.190 11.490 -21.399 1.00 39.16 168 THR A CA 1
ATOM 1351 C C . THR A 1 168 ? 21.571 11.744 -20.790 1.00 39.16 168 THR A C 1
ATOM 1353 O O . THR A 1 168 ? 22.020 12.887 -20.763 1.00 39.16 168 THR A O 1
ATOM 1356 N N . ALA A 1 169 ? 22.300 10.713 -20.357 1.00 37.84 169 ALA A N 1
ATOM 1357 C CA . ALA A 1 169 ? 23.700 10.851 -19.950 1.00 37.84 169 ALA A CA 1
ATOM 1358 C C . ALA A 1 169 ? 24.642 10.731 -21.165 1.00 37.84 169 ALA A C 1
ATOM 1360 O O . ALA A 1 169 ? 25.337 9.735 -21.347 1.00 37.84 169 ALA A O 1
ATOM 1361 N N . LYS A 1 170 ? 24.646 11.762 -22.014 1.00 37.66 170 LYS A N 1
ATOM 1362 C CA . LYS A 1 170 ? 25.789 12.106 -22.871 1.00 37.66 170 LYS A CA 1
ATOM 1363 C C . LYS A 1 170 ? 26.053 13.604 -22.729 1.00 37.66 170 LYS A C 1
ATOM 1365 O O . LYS A 1 170 ? 25.380 14.417 -23.358 1.00 37.66 170 LYS A O 1
ATOM 1370 N N . LYS A 1 171 ? 27.028 13.943 -21.894 1.00 33.41 171 LYS A N 1
ATOM 1371 C CA . LYS A 1 171 ? 27.909 15.093 -22.088 1.00 33.41 171 LYS A CA 1
ATOM 1372 C C . LYS A 1 171 ? 29.333 14.595 -21.943 1.00 33.41 171 LYS A C 1
ATOM 1374 O O . LYS A 1 171 ? 29.549 13.788 -21.013 1.00 33.41 171 LYS A O 1
#

Secondary structure (DSSP, 8-state):
-HHHHHHHHHHHHTT-------TT---------SHHHHHHHHHHHHHHHT-TT-----GGGSTTHHHHHHTS-TTPPPGGGHHHHHHHHHHHTSPPPGGGHHHHHHHHHHHHHHHH--GGG--HHHHHHHHHHHHHHHHTT---HHHHHHHHHHHHHHHHHHHHGGGS---

Sequence (171 aa):
MQLRVSLALLFKTCEQQYLIYTPNGFKFATNDLTREGVQSKFRVLENQLYDKGNDKVESKDLPGLEQALKNTAWGEIPEYLKSIVIQIEKDRGKTTDVFHIAIQVLVCAAIKEMKDFSVGDLVWDTLKKWGATLNYAEKFGFQVRVADNLLKKNLLAYFAAQNLFKSTAKK